Protein AF-A0A8S2SPR2-F1 (afdb_monomer_lite)

InterPro domains:
  IPR022099 Domain of unknown function DUF3638 [PF12340] (3-106)

Foldseek 3Di:
DDPVVVQVVCCVVPVAHEAEQAADLPDDDDLVNLVVVQVVVVVCLVRVHHYDYDPVRLVSLVVVLVVCVV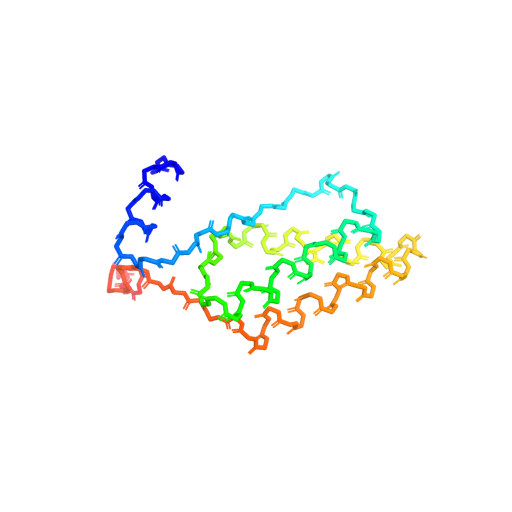VVVVSSSVSSVVSNVVCVVRPDDDDDPCCVVVPDDD

Secondary structure (DSSP, 8-state):
--HHHHHHHHHHHHSS-EEE----TT----HHHHHHHHHHHHHHHHHTPEEE--HHHHHHHHHHHHHHHHTT-HHHHHHHHHHHHHHHHH-----TTHHHHT----

Structure (mmCIF, N/CA/C/O backbone):
data_AF-A0A8S2SPR2-F1
#
_entry.id   AF-A0A8S2SPR2-F1
#
loop_
_atom_site.group_PDB
_atom_site.id
_atom_site.type_symbol
_atom_sit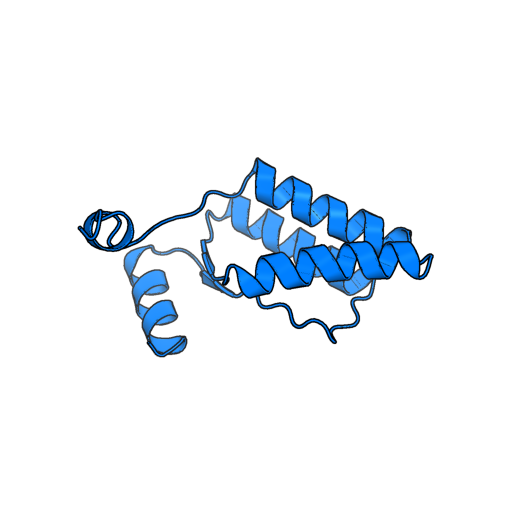e.label_atom_id
_atom_site.label_alt_id
_atom_site.label_comp_id
_atom_site.label_asym_id
_atom_site.label_entity_id
_atom_site.label_seq_id
_atom_site.pdbx_PDB_ins_code
_atom_site.Cartn_x
_atom_site.Cartn_y
_atom_site.Cartn_z
_atom_site.occupancy
_atom_site.B_iso_or_equiv
_atom_site.auth_seq_id
_atom_site.auth_comp_id
_atom_site.auth_asym_id
_atom_site.auth_atom_id
_atom_site.pdbx_PDB_model_num
ATOM 1 N N . MET A 1 1 ? 4.416 -2.082 19.880 1.00 50.75 1 MET A N 1
ATOM 2 C CA . MET A 1 1 ? 3.123 -2.806 19.944 1.00 50.75 1 MET A CA 1
ATOM 3 C C . MET A 1 1 ? 3.165 -3.966 18.946 1.00 50.75 1 MET A C 1
ATOM 5 O O . MET A 1 1 ? 3.586 -3.746 17.820 1.00 50.75 1 MET A O 1
ATOM 9 N N . ASN A 1 2 ? 2.839 -5.201 19.342 1.00 62.72 2 ASN A N 1
ATOM 10 C CA . ASN A 1 2 ? 2.945 -6.385 18.472 1.00 62.72 2 ASN A CA 1
ATOM 11 C C . ASN A 1 2 ? 1.797 -6.398 17.436 1.00 62.72 2 ASN A C 1
ATOM 13 O O . ASN A 1 2 ? 0.633 -6.325 17.832 1.00 62.72 2 ASN A O 1
ATOM 17 N N . TYR A 1 3 ? 2.117 -6.501 16.137 1.00 66.31 3 TYR A N 1
ATOM 18 C CA . TYR A 1 3 ? 1.179 -6.505 14.994 1.00 66.31 3 TYR A CA 1
ATOM 19 C C . TYR A 1 3 ? -0.048 -7.407 15.217 1.00 66.31 3 TYR A C 1
ATOM 21 O O . TYR A 1 3 ? -1.173 -7.046 14.869 1.00 66.31 3 TYR A O 1
ATOM 29 N N . GLN A 1 4 ? 0.149 -8.561 15.861 1.00 65.00 4 GLN A N 1
ATOM 30 C CA . GLN A 1 4 ? -0.940 -9.491 16.155 1.00 65.00 4 GLN A CA 1
ATOM 31 C C . GLN A 1 4 ? -1.952 -8.931 17.163 1.00 65.00 4 GLN A C 1
ATOM 33 O O . GLN A 1 4 ? -3.153 -9.095 16.972 1.00 65.00 4 GLN A O 1
ATOM 38 N N . SER A 1 5 ? -1.490 -8.230 18.201 1.00 65.94 5 SER A N 1
ATOM 39 C CA . SER A 1 5 ? -2.362 -7.650 19.230 1.00 65.94 5 SER A CA 1
ATOM 40 C C . SER A 1 5 ? -3.243 -6.543 18.647 1.00 65.94 5 SER A C 1
ATOM 42 O O . SER A 1 5 ? -4.446 -6.517 18.895 1.00 65.94 5 SER A O 1
ATOM 44 N N . LEU A 1 6 ? -2.669 -5.686 17.795 1.00 65.38 6 LEU A N 1
ATOM 45 C CA . LEU A 1 6 ? -3.403 -4.613 17.122 1.00 65.38 6 LEU A CA 1
ATOM 46 C C . LEU A 1 6 ? -4.440 -5.169 16.136 1.00 65.38 6 LEU A C 1
ATOM 48 O O . LEU A 1 6 ? -5.585 -4.725 16.126 1.00 65.38 6 LEU A O 1
ATOM 52 N N . ARG A 1 7 ? -4.076 -6.202 15.366 1.00 66.38 7 ARG A N 1
ATOM 53 C CA . ARG A 1 7 ? -4.994 -6.873 14.438 1.00 66.38 7 ARG A CA 1
ATOM 54 C C . ARG A 1 7 ? -6.171 -7.540 15.154 1.00 66.38 7 ARG A C 1
ATOM 56 O O . ARG A 1 7 ? -7.293 -7.440 14.667 1.00 66.38 7 ARG A O 1
ATOM 63 N N . TYR A 1 8 ? -5.929 -8.205 16.285 1.00 62.56 8 TYR A N 1
ATOM 64 C CA . TYR A 1 8 ? -6.997 -8.829 17.073 1.00 62.56 8 TYR A CA 1
ATOM 65 C C . TYR A 1 8 ? -7.928 -7.791 17.700 1.00 62.56 8 TYR A C 1
ATOM 67 O O . TYR A 1 8 ? -9.145 -7.948 17.622 1.00 62.56 8 TYR A O 1
ATOM 75 N N . LYS A 1 9 ? -7.375 -6.712 18.267 1.00 65.50 9 LYS A N 1
ATOM 76 C CA . LYS A 1 9 ? -8.174 -5.638 18.869 1.00 65.50 9 LYS A CA 1
ATOM 77 C C . LYS A 1 9 ? -9.005 -4.896 17.819 1.00 65.50 9 LYS A C 1
ATOM 79 O O . LYS A 1 9 ? -10.218 -4.829 17.969 1.00 65.50 9 LYS A O 1
ATOM 84 N N . LEU A 1 10 ? -8.398 -4.427 16.725 1.00 64.50 10 LEU A N 1
ATOM 85 C CA . LEU A 1 10 ? -9.113 -3.704 15.662 1.00 64.50 10 LEU A CA 1
ATOM 86 C C . LEU A 1 10 ? -10.122 -4.588 14.918 1.00 64.50 10 LEU A C 1
ATOM 88 O O . LEU A 1 10 ? -11.235 -4.148 14.644 1.00 64.50 10 LEU A O 1
ATOM 92 N N . GLY A 1 11 ? -9.761 -5.839 14.615 1.00 61.38 11 GLY A N 1
ATOM 93 C CA . GLY A 1 11 ? -10.663 -6.774 13.940 1.00 61.38 11 GLY A CA 1
ATOM 94 C C . GLY A 1 11 ? -11.878 -7.150 14.794 1.00 61.38 11 GLY A C 1
ATOM 95 O O . GLY A 1 11 ? -12.987 -7.228 14.270 1.00 61.38 11 GLY A O 1
ATOM 96 N N . GLY A 1 12 ? -11.681 -7.336 16.104 1.00 61.56 12 GLY A N 1
ATOM 97 C CA . GLY A 1 12 ? -12.755 -7.642 17.051 1.00 61.56 12 GLY A CA 1
ATOM 98 C C . GLY A 1 12 ? -13.653 -6.446 17.387 1.00 61.56 12 GLY A C 1
ATOM 99 O O . GLY A 1 12 ? -14.857 -6.626 17.524 1.00 61.56 12 GLY A O 1
ATOM 100 N N . LEU A 1 13 ? -13.097 -5.231 17.480 1.00 60.16 13 LEU A N 1
ATOM 101 C CA . LEU A 1 13 ? -13.848 -4.014 17.829 1.00 60.16 13 LEU A CA 1
ATOM 102 C C . LEU A 1 13 ? -14.681 -3.456 16.670 1.00 60.16 13 LEU A C 1
ATOM 104 O O . LEU A 1 13 ? -15.762 -2.924 16.900 1.00 60.16 13 LEU A O 1
ATOM 108 N N . LEU A 1 14 ? -14.195 -3.566 15.430 1.00 63.78 14 LEU A N 1
ATOM 109 C CA . LEU A 1 14 ? -14.841 -2.924 14.279 1.00 63.78 14 LEU A CA 1
ATOM 110 C C . LEU A 1 14 ? -15.755 -3.866 13.486 1.00 63.78 14 LEU A C 1
ATOM 112 O O . LEU A 1 14 ? -16.512 -3.398 12.639 1.00 63.78 14 LEU A O 1
ATOM 116 N N . ASN A 1 15 ? -15.670 -5.185 13.707 1.00 75.12 15 ASN A N 1
ATOM 117 C CA . ASN A 1 15 ? -16.255 -6.198 12.817 1.00 75.12 15 ASN A CA 1
ATOM 118 C C . ASN A 1 15 ? -15.891 -5.944 11.333 1.00 75.12 15 ASN A C 1
ATOM 120 O O . ASN A 1 15 ? -16.675 -6.192 10.416 1.00 75.12 15 ASN A O 1
ATOM 124 N N . ARG A 1 16 ? -14.692 -5.390 11.099 1.00 80.75 16 ARG A N 1
ATOM 125 C CA . ARG A 1 16 ? -14.136 -5.082 9.776 1.00 80.75 16 ARG A CA 1
ATOM 126 C C . ARG A 1 16 ? -12.845 -5.855 9.574 1.00 80.75 16 ARG A C 1
ATOM 128 O O . ARG A 1 16 ? -12.064 -6.059 10.505 1.00 80.75 16 ARG A O 1
ATOM 135 N N . ARG A 1 17 ? -12.590 -6.277 8.336 1.00 85.75 17 ARG A N 1
ATOM 136 C CA . ARG A 1 17 ? -11.340 -6.958 8.000 1.00 85.75 17 ARG A CA 1
ATOM 137 C C . ARG A 1 17 ? -10.201 -5.940 7.994 1.00 85.75 17 ARG A C 1
ATOM 139 O O . ARG A 1 17 ? -10.297 -4.896 7.359 1.00 85.75 17 ARG A O 1
ATOM 146 N N . VAL A 1 18 ? -9.104 -6.287 8.663 1.00 86.88 18 VAL A N 1
ATOM 147 C CA . VAL A 1 18 ? -7.860 -5.509 8.636 1.00 86.88 18 VAL A CA 1
ATOM 148 C C . VAL A 1 18 ? -6.939 -6.066 7.549 1.00 86.88 18 VAL A C 1
ATOM 150 O O . VAL A 1 18 ? -6.561 -7.242 7.581 1.00 86.88 18 VAL A O 1
ATOM 153 N N . LEU A 1 19 ? -6.586 -5.226 6.580 1.00 88.69 19 LEU A N 1
ATOM 154 C CA . LEU A 1 19 ? -5.685 -5.520 5.471 1.00 88.69 19 LEU A CA 1
ATOM 155 C C . LEU A 1 19 ? -4.305 -4.911 5.761 1.00 88.69 19 LEU A C 1
ATOM 157 O O . LEU A 1 19 ? -4.173 -3.691 5.725 1.00 88.69 19 LEU A O 1
ATOM 161 N N . PRO A 1 20 ? -3.264 -5.712 6.040 1.00 90.12 20 PRO A N 1
ATOM 162 C CA . PRO A 1 20 ? -1.914 -5.174 6.121 1.00 90.12 20 PRO A CA 1
ATOM 163 C C . PRO A 1 20 ? -1.438 -4.724 4.742 1.00 90.12 20 PRO A C 1
ATOM 165 O O . PRO A 1 20 ? -1.538 -5.480 3.772 1.00 90.12 20 PRO A O 1
ATOM 168 N N . PHE A 1 21 ? -0.864 -3.531 4.677 1.00 91.69 21 PHE A N 1
ATOM 169 C CA . PHE A 1 21 ? -0.106 -3.061 3.530 1.00 91.69 21 PHE A CA 1
ATOM 170 C C . PHE A 1 21 ? 1.311 -2.740 3.998 1.00 91.69 21 PHE A C 1
ATOM 172 O O . PHE A 1 21 ? 1.505 -1.905 4.873 1.00 91.69 21 PHE A O 1
ATOM 179 N N . ALA A 1 22 ? 2.282 -3.459 3.442 1.00 91.62 22 ALA A N 1
ATOM 180 C CA . ALA A 1 22 ? 3.696 -3.291 3.737 1.00 91.62 22 ALA A CA 1
ATOM 181 C C . ALA A 1 22 ? 4.470 -3.294 2.421 1.00 91.62 22 ALA A C 1
ATOM 183 O O . ALA A 1 22 ? 4.188 -4.103 1.531 1.00 91.62 22 ALA A O 1
ATOM 184 N N . CYS A 1 23 ? 5.441 -2.400 2.298 1.00 92.31 23 CYS A N 1
ATOM 185 C CA . CYS A 1 23 ? 6.170 -2.175 1.066 1.00 92.31 23 CYS A CA 1
ATOM 186 C C . CYS A 1 23 ? 7.640 -1.916 1.377 1.00 92.31 23 CYS A C 1
ATOM 188 O O . CYS A 1 23 ? 8.006 -0.913 1.983 1.00 92.31 23 CYS A O 1
ATOM 190 N N . ARG A 1 24 ? 8.511 -2.812 0.910 1.00 88.88 24 ARG A N 1
ATOM 191 C CA . ARG A 1 24 ? 9.960 -2.633 1.028 1.00 88.88 24 ARG A CA 1
ATOM 192 C C . ARG A 1 24 ? 10.528 -2.122 -0.284 1.00 88.88 24 ARG A C 1
ATOM 194 O O . ARG A 1 24 ? 10.117 -2.562 -1.352 1.00 88.88 24 ARG A O 1
ATOM 201 N N . ARG A 1 25 ? 11.556 -1.278 -0.204 1.00 78.50 25 ARG A N 1
ATOM 202 C CA . ARG A 1 25 ? 12.236 -0.687 -1.371 1.00 78.50 25 ARG A CA 1
ATOM 203 C C . ARG A 1 25 ? 12.876 -1.694 -2.336 1.00 78.50 25 ARG A C 1
ATOM 205 O O . ARG A 1 25 ? 13.183 -1.318 -3.460 1.00 78.50 25 ARG A O 1
ATOM 212 N N . ASP A 1 26 ? 13.094 -2.937 -1.917 1.00 84.81 26 ASP A N 1
ATOM 213 C CA . ASP A 1 26 ? 13.671 -4.008 -2.738 1.00 84.81 26 ASP A CA 1
ATOM 214 C C . ASP A 1 26 ? 12.612 -4.907 -3.403 1.00 84.81 26 ASP A C 1
ATOM 216 O O . ASP A 1 26 ? 12.955 -5.833 -4.138 1.00 84.81 26 ASP A O 1
ATOM 220 N N . MET A 1 27 ? 11.321 -4.651 -3.162 1.00 87.62 27 MET A N 1
ATOM 221 C CA . MET A 1 27 ? 10.245 -5.418 -3.780 1.00 87.62 27 MET A CA 1
ATOM 222 C C . MET A 1 27 ? 10.182 -5.158 -5.284 1.00 87.62 27 MET A C 1
ATOM 224 O O . MET A 1 27 ? 10.116 -4.020 -5.752 1.00 87.62 27 MET A O 1
ATOM 228 N N . ASN A 1 28 ? 10.137 -6.245 -6.051 1.00 86.56 28 ASN A N 1
ATOM 229 C CA . ASN A 1 28 ? 9.962 -6.200 -7.492 1.00 86.56 28 ASN A CA 1
ATOM 230 C C . ASN A 1 28 ? 8.542 -6.642 -7.859 1.00 86.56 28 ASN A C 1
ATOM 232 O O . ASN A 1 28 ? 8.260 -7.836 -7.943 1.00 86.56 28 ASN A O 1
ATOM 236 N N . PHE A 1 29 ? 7.651 -5.672 -8.057 1.00 87.38 29 PHE A N 1
ATOM 237 C CA . PHE A 1 29 ? 6.280 -5.955 -8.460 1.00 87.38 29 PHE A CA 1
ATOM 238 C C . PHE A 1 29 ? 6.179 -6.262 -9.955 1.00 87.38 29 PHE A C 1
ATOM 240 O O . PHE A 1 29 ? 6.689 -5.519 -10.795 1.00 87.38 29 PHE A O 1
ATOM 247 N N . THR A 1 30 ? 5.460 -7.335 -10.264 1.00 89.69 30 THR A N 1
ATOM 248 C CA . THR A 1 30 ? 4.912 -7.614 -11.596 1.00 89.69 30 THR A CA 1
ATOM 249 C C . THR A 1 30 ? 3.572 -6.903 -11.773 1.00 89.69 30 THR A C 1
ATOM 251 O O . THR A 1 30 ? 2.872 -6.608 -10.802 1.00 89.69 30 THR A O 1
ATOM 254 N N . ASP A 1 31 ? 3.186 -6.669 -13.019 1.00 88.12 31 ASP A N 1
ATOM 255 C CA . ASP A 1 31 ? 1.858 -6.195 -13.411 1.00 88.12 31 ASP A CA 1
ATOM 256 C C . ASP A 1 31 ? 0.738 -7.025 -12.759 1.00 88.12 31 ASP A C 1
ATOM 258 O O . ASP A 1 31 ? -0.139 -6.471 -12.094 1.00 88.12 31 ASP A O 1
ATOM 262 N N . VAL A 1 32 ? 0.821 -8.357 -12.829 1.00 91.88 32 VAL A N 1
ATOM 263 C CA . VAL A 1 32 ? -0.161 -9.275 -12.226 1.00 91.88 32 VAL A CA 1
ATOM 264 C C . VAL A 1 32 ? -0.286 -9.065 -10.713 1.00 91.88 32 VAL A C 1
ATOM 266 O O . VAL A 1 32 ? -1.392 -9.098 -10.168 1.00 91.88 32 VAL A O 1
ATOM 269 N N . GLN A 1 33 ? 0.828 -8.849 -10.008 1.00 93.06 33 GLN A N 1
ATOM 270 C CA . GLN A 1 33 ? 0.805 -8.582 -8.566 1.00 93.06 33 GLN A CA 1
ATOM 271 C C . GLN A 1 33 ? 0.152 -7.235 -8.251 1.00 93.06 33 GLN A C 1
ATOM 273 O O . GLN A 1 33 ? -0.668 -7.170 -7.336 1.00 93.06 33 GLN A O 1
ATOM 278 N N . ILE A 1 34 ? 0.453 -6.189 -9.023 1.00 94.31 34 ILE A N 1
ATOM 279 C CA . ILE A 1 34 ? -0.164 -4.869 -8.849 1.00 94.31 34 ILE A CA 1
ATOM 280 C C . ILE A 1 34 ? -1.675 -4.936 -9.076 1.00 94.31 34 ILE A C 1
ATOM 282 O O . ILE A 1 34 ? -2.433 -4.445 -8.242 1.00 94.31 34 ILE A O 1
ATOM 286 N N . TYR A 1 35 ? -2.141 -5.622 -10.122 1.00 94.00 35 TYR A N 1
ATOM 287 C CA . TYR A 1 35 ? -3.578 -5.805 -10.348 1.00 94.00 35 TYR A CA 1
ATOM 288 C C . TYR A 1 35 ? -4.263 -6.565 -9.207 1.00 94.00 35 TYR A C 1
ATOM 290 O O . TYR A 1 35 ? -5.358 -6.192 -8.785 1.00 94.00 35 TYR A O 1
ATOM 298 N N . LYS A 1 36 ? -3.616 -7.596 -8.647 1.00 94.56 36 LYS A N 1
ATOM 299 C CA . LYS A 1 36 ? -4.142 -8.312 -7.472 1.00 94.56 36 LYS A CA 1
ATOM 300 C C . LYS A 1 36 ? -4.257 -7.404 -6.247 1.00 94.56 36 LYS A C 1
ATOM 302 O O . LYS A 1 36 ? -5.272 -7.465 -5.555 1.00 94.56 36 LYS A O 1
ATOM 307 N N . ILE A 1 37 ? -3.252 -6.563 -5.993 1.00 93.75 37 ILE A N 1
ATOM 308 C CA . ILE A 1 37 ? -3.292 -5.569 -4.909 1.00 93.75 37 ILE A CA 1
ATOM 309 C C . ILE A 1 37 ? -4.456 -4.605 -5.142 1.00 93.75 37 ILE A C 1
ATOM 311 O O . ILE A 1 37 ? -5.250 -4.376 -4.230 1.00 93.75 37 ILE A O 1
ATOM 315 N N . PHE A 1 38 ? -4.607 -4.096 -6.366 1.00 95.12 38 PHE A N 1
ATOM 316 C CA . PHE A 1 38 ? -5.656 -3.133 -6.671 1.00 95.12 38 PHE A CA 1
ATOM 317 C C . PHE A 1 38 ? -7.059 -3.720 -6.476 1.00 95.12 38 PHE A C 1
ATOM 319 O O . PHE A 1 38 ? -7.874 -3.143 -5.757 1.00 95.12 38 PHE A O 1
ATOM 326 N N . ASN A 1 39 ? -7.305 -4.921 -7.007 1.00 95.25 39 ASN A N 1
ATOM 327 C CA . ASN A 1 39 ? -8.568 -5.635 -6.815 1.00 95.25 39 ASN A CA 1
ATOM 328 C C . ASN A 1 39 ? -8.866 -5.861 -5.326 1.00 95.25 39 ASN A C 1
ATOM 330 O O . ASN A 1 39 ? -10.012 -5.754 -4.888 1.00 95.25 39 ASN A O 1
ATOM 334 N N . ARG A 1 40 ? -7.834 -6.157 -4.525 1.00 93.56 40 ARG A N 1
ATOM 335 C CA . ARG A 1 40 ? -7.996 -6.365 -3.085 1.00 93.56 40 ARG A CA 1
ATOM 336 C C . ARG A 1 40 ? -8.387 -5.082 -2.356 1.00 93.56 40 ARG A C 1
ATOM 338 O O . ARG A 1 40 ? -9.252 -5.139 -1.485 1.00 93.56 40 ARG A O 1
ATOM 345 N N . LEU A 1 41 ? -7.788 -3.954 -2.727 1.00 93.94 41 LEU A N 1
ATOM 346 C CA . LEU A 1 41 ? -8.132 -2.637 -2.192 1.00 93.94 41 LEU A CA 1
ATOM 347 C C . LEU A 1 41 ? -9.566 -2.235 -2.563 1.00 93.94 41 LEU A C 1
ATOM 349 O O . LEU A 1 41 ? -10.325 -1.816 -1.694 1.00 93.94 41 LEU A O 1
ATOM 353 N N . GLN A 1 42 ? -9.981 -2.452 -3.814 1.00 94.56 42 GLN A N 1
ATOM 354 C CA . GLN A 1 42 ? -11.350 -2.168 -4.265 1.00 94.56 42 GLN A CA 1
ATOM 355 C C . GLN A 1 42 ? -12.399 -3.021 -3.537 1.00 94.56 42 GLN A C 1
ATOM 357 O O . GLN A 1 42 ? -13.425 -2.502 -3.098 1.00 94.56 42 GLN A O 1
ATOM 362 N N . GLN A 1 43 ? -12.127 -4.315 -3.339 1.00 94.00 43 GLN A N 1
ATOM 363 C CA . GLN A 1 43 ? -12.961 -5.167 -2.483 1.00 94.00 43 GLN A CA 1
ATOM 364 C C . GLN A 1 43 ? -12.997 -4.653 -1.040 1.00 94.00 43 GLN A C 1
ATOM 366 O O . GLN A 1 43 ? -14.039 -4.710 -0.392 1.00 94.00 43 GLN A O 1
ATOM 371 N N . GLY A 1 44 ? -11.860 -4.159 -0.540 1.00 92.06 44 GLY A N 1
ATOM 372 C CA . GLY A 1 44 ? -11.759 -3.557 0.782 1.00 92.06 44 GLY A CA 1
ATOM 373 C C . GLY A 1 44 ? -12.685 -2.360 0.952 1.00 92.06 44 GLY A C 1
ATOM 374 O O . GLY A 1 44 ? -13.396 -2.292 1.948 1.00 92.06 44 GLY A O 1
ATOM 375 N N . LEU A 1 45 ? -12.773 -1.487 -0.053 1.00 91.56 45 LEU A N 1
ATOM 376 C CA . LEU A 1 45 ? -13.700 -0.355 -0.034 1.00 91.56 45 LEU A CA 1
ATOM 377 C C . LEU A 1 45 ? -15.163 -0.809 0.076 1.00 91.56 45 LEU A C 1
ATOM 379 O O . LEU A 1 45 ? -15.887 -0.311 0.931 1.00 91.56 45 LEU A O 1
ATOM 383 N N . SER A 1 46 ? -15.586 -1.794 -0.727 1.00 92.00 46 SER A N 1
ATOM 384 C CA . SER A 1 46 ? -16.959 -2.327 -0.667 1.00 92.00 46 SER A CA 1
ATOM 385 C C . SER A 1 46 ? -17.299 -2.920 0.706 1.00 92.00 46 SER A C 1
ATOM 387 O O . SER A 1 46 ? -18.432 -2.819 1.174 1.00 92.00 46 SER A O 1
ATOM 389 N N . ASN A 1 47 ? -16.316 -3.533 1.365 1.00 90.56 47 ASN A N 1
ATOM 390 C CA . ASN A 1 47 ? -16.490 -4.179 2.665 1.00 90.56 47 ASN A CA 1
ATOM 391 C C . ASN A 1 47 ? -16.263 -3.230 3.854 1.00 90.56 47 ASN A C 1
ATOM 393 O O . ASN A 1 47 ? -16.527 -3.610 4.999 1.00 90.56 47 ASN A O 1
ATOM 397 N N . HIS A 1 48 ? -15.844 -1.989 3.585 1.00 89.44 48 HIS A N 1
ATOM 398 C CA . HIS A 1 48 ? -15.395 -1.010 4.578 1.00 89.44 48 HIS A CA 1
ATOM 399 C C . HIS A 1 48 ? -14.253 -1.559 5.448 1.00 89.44 48 HIS A C 1
ATOM 401 O O . HIS A 1 48 ? -14.258 -1.451 6.674 1.00 89.44 48 HIS A O 1
ATOM 407 N N . ASP A 1 49 ? -13.298 -2.213 4.797 1.00 90.19 49 ASP A N 1
ATOM 408 C CA . ASP A 1 49 ? -12.112 -2.763 5.437 1.00 90.19 49 ASP A CA 1
ATOM 409 C C . ASP A 1 49 ? -11.144 -1.662 5.869 1.00 90.19 49 ASP A C 1
ATOM 411 O O . ASP A 1 49 ? -11.069 -0.592 5.265 1.00 90.1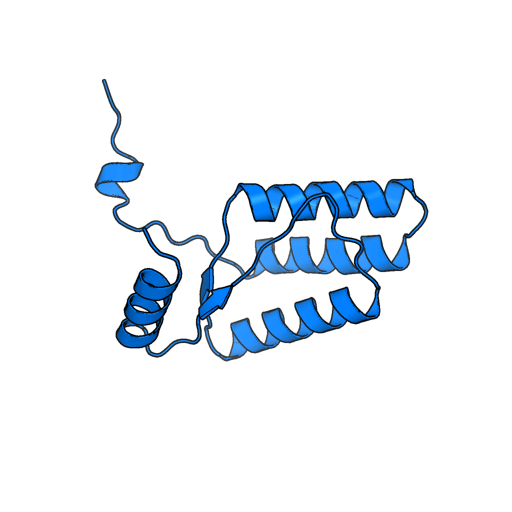9 49 ASP A O 1
ATOM 415 N N . VAL A 1 50 ? -10.335 -1.972 6.878 1.00 89.44 50 VAL A N 1
ATOM 416 C CA . VAL A 1 50 ? -9.288 -1.079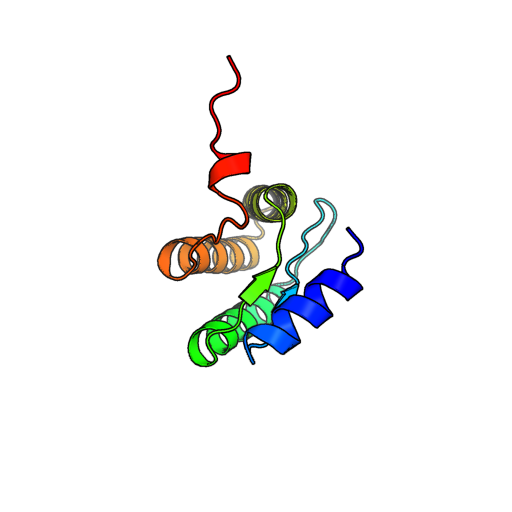 7.378 1.00 89.44 50 VAL A CA 1
ATOM 417 C C . VAL A 1 50 ? -7.954 -1.500 6.784 1.00 89.44 50 VAL A C 1
ATOM 419 O O . VAL A 1 50 ? -7.556 -2.657 6.915 1.00 89.44 50 VAL A O 1
ATOM 422 N N . VAL A 1 51 ? -7.238 -0.569 6.157 1.00 91.31 51 VAL A N 1
ATOM 423 C CA . VAL A 1 51 ? -5.855 -0.798 5.725 1.00 91.31 51 VAL A CA 1
ATOM 424 C C . VAL A 1 51 ? -4.920 -0.387 6.854 1.00 91.31 51 VAL A C 1
ATOM 426 O O . VAL A 1 51 ? -4.965 0.746 7.317 1.00 91.31 51 VAL A O 1
ATOM 429 N N . LEU A 1 52 ? -4.077 -1.314 7.299 1.00 90.25 52 LEU A N 1
ATOM 430 C CA . LEU A 1 52 ? -3.047 -1.059 8.299 1.00 90.25 52 LEU A CA 1
ATOM 431 C C . LEU A 1 52 ? -1.697 -0.936 7.592 1.00 90.25 52 LEU A C 1
ATOM 433 O O . LEU A 1 52 ? -1.202 -1.922 7.043 1.00 90.25 52 LEU A O 1
ATOM 437 N N . THR A 1 53 ? -1.123 0.262 7.613 1.00 91.31 53 THR A N 1
ATOM 438 C CA . THR A 1 53 ? 0.137 0.613 6.944 1.00 91.31 53 THR A CA 1
ATOM 439 C C . THR A 1 53 ? 0.925 1.609 7.787 1.00 91.31 53 THR A C 1
ATOM 441 O O . THR A 1 53 ? 0.368 2.234 8.689 1.00 91.31 53 THR A O 1
ATOM 444 N N . SER A 1 54 ? 2.209 1.774 7.476 1.00 90.50 54 SER A N 1
ATOM 445 C CA . SER A 1 54 ? 3.049 2.849 8.004 1.00 90.50 54 SER A CA 1
ATOM 446 C C . SER A 1 54 ? 3.279 3.954 6.954 1.00 90.50 54 SER A C 1
ATOM 448 O O . SER A 1 54 ? 3.156 3.682 5.750 1.00 90.50 54 SER A O 1
ATOM 450 N N . PRO A 1 55 ? 3.620 5.193 7.361 1.00 90.38 55 PRO A N 1
ATOM 451 C CA . PRO A 1 55 ? 4.065 6.234 6.432 1.00 90.38 55 PRO A CA 1
ATOM 452 C C . PRO A 1 55 ? 5.267 5.800 5.578 1.00 90.38 55 PRO A C 1
ATOM 454 O O . PRO A 1 55 ? 5.356 6.150 4.399 1.00 90.38 55 PRO A O 1
ATOM 457 N N . GLU A 1 56 ? 6.174 4.998 6.140 1.00 93.81 56 GLU A N 1
ATOM 458 C CA . GLU A 1 56 ? 7.364 4.487 5.460 1.00 93.81 56 GLU A CA 1
ATOM 459 C C . GLU A 1 56 ? 7.013 3.506 4.334 1.00 93.81 56 GLU A C 1
ATOM 461 O O . GLU A 1 56 ? 7.651 3.519 3.275 1.00 93.81 56 GLU A O 1
ATOM 466 N N . ASP A 1 57 ? 5.988 2.675 4.536 1.00 94.06 57 ASP A N 1
ATOM 467 C CA . ASP A 1 57 ? 5.482 1.747 3.522 1.00 94.06 57 ASP A CA 1
ATOM 468 C C . ASP A 1 57 ? 4.814 2.502 2.363 1.00 94.06 57 ASP A C 1
ATOM 470 O O . ASP A 1 57 ? 5.057 2.192 1.192 1.00 94.06 57 ASP A O 1
ATOM 474 N N . ILE A 1 58 ? 4.022 3.538 2.668 1.00 93.00 58 ILE A N 1
ATOM 475 C CA . ILE A 1 58 ? 3.404 4.404 1.650 1.00 93.00 58 ILE A CA 1
ATOM 476 C C . ILE A 1 58 ? 4.497 5.084 0.818 1.00 93.00 58 ILE A C 1
ATOM 478 O O . ILE A 1 58 ? 4.493 4.996 -0.412 1.00 93.00 58 ILE A O 1
ATOM 482 N N . LEU A 1 59 ? 5.485 5.694 1.478 1.00 94.62 59 LEU A N 1
ATOM 483 C CA . LEU A 1 59 ? 6.603 6.349 0.802 1.00 94.62 59 LEU A CA 1
ATOM 484 C C . LEU A 1 59 ? 7.423 5.363 -0.043 1.00 94.62 59 LEU A C 1
ATOM 486 O O . LEU A 1 59 ? 7.826 5.680 -1.163 1.00 94.62 59 LEU A O 1
ATOM 490 N N . SER A 1 60 ? 7.660 4.152 0.461 1.00 95.31 60 SER A N 1
ATOM 491 C CA . SER A 1 60 ? 8.376 3.115 -0.288 1.00 95.31 60 SER A CA 1
ATOM 492 C C . SER A 1 60 ? 7.627 2.719 -1.561 1.00 95.31 60 SER A C 1
ATOM 494 O O . SER A 1 60 ? 8.253 2.541 -2.608 1.00 95.31 60 SER A O 1
ATOM 496 N N . PHE A 1 61 ? 6.294 2.640 -1.508 1.00 95.62 61 PHE A N 1
ATOM 497 C CA . PHE A 1 61 ? 5.459 2.386 -2.684 1.00 95.62 61 PHE A CA 1
ATOM 498 C C . PHE A 1 61 ? 5.520 3.537 -3.703 1.00 95.62 61 PHE A C 1
ATOM 500 O O . PHE A 1 61 ? 5.625 3.298 -4.912 1.00 95.62 61 PHE A O 1
ATOM 507 N N . ASP A 1 62 ? 5.550 4.781 -3.220 1.00 95.25 62 ASP A N 1
ATOM 508 C CA . ASP A 1 62 ? 5.739 5.985 -4.036 1.00 95.25 62 ASP A CA 1
ATOM 509 C C . ASP A 1 62 ? 7.069 5.995 -4.787 1.00 95.25 62 ASP A C 1
ATOM 511 O O . ASP A 1 62 ? 7.099 6.135 -6.016 1.00 95.25 62 ASP A O 1
ATOM 515 N N . LEU A 1 63 ? 8.165 5.735 -4.083 1.00 95.56 63 LEU A N 1
ATOM 516 C CA . LEU A 1 63 ? 9.497 5.684 -4.679 1.00 95.56 63 LEU A CA 1
ATOM 517 C C . LEU A 1 63 ? 9.664 4.505 -5.648 1.00 95.56 63 LEU A C 1
ATOM 519 O O . LEU A 1 63 ? 10.290 4.661 -6.699 1.00 95.56 63 LEU A O 1
ATOM 523 N N . LEU A 1 64 ? 9.087 3.337 -5.344 1.00 95.25 64 LEU A N 1
ATOM 524 C CA . LEU A 1 64 ? 9.118 2.195 -6.260 1.00 95.25 64 LEU A CA 1
ATOM 525 C C . LEU A 1 64 ? 8.403 2.497 -7.575 1.00 95.25 64 LEU A C 1
ATOM 527 O O . LEU A 1 64 ? 8.926 2.156 -8.634 1.00 95.25 64 LEU A O 1
ATOM 531 N N . THR A 1 65 ? 7.260 3.180 -7.529 1.00 95.44 65 THR A N 1
ATOM 532 C CA . THR A 1 65 ? 6.531 3.593 -8.738 1.00 95.44 65 THR A CA 1
ATOM 533 C C . THR A 1 65 ? 7.399 4.477 -9.633 1.00 95.44 65 THR A C 1
ATOM 535 O O . THR A 1 65 ? 7.502 4.237 -10.838 1.00 95.44 65 THR A O 1
ATOM 538 N N . ILE A 1 66 ? 8.103 5.449 -9.043 1.00 95.19 66 ILE A N 1
ATOM 539 C CA . ILE A 1 66 ? 9.055 6.304 -9.767 1.00 95.19 66 ILE A CA 1
ATOM 540 C C . ILE A 1 66 ? 10.191 5.463 -10.366 1.00 95.19 66 ILE A C 1
ATOM 542 O O . ILE A 1 66 ? 10.530 5.632 -11.539 1.00 95.19 66 ILE A O 1
ATOM 546 N N . ASN A 1 67 ? 10.755 4.525 -9.601 1.00 94.69 67 ASN A N 1
ATOM 547 C CA . ASN A 1 67 ? 11.822 3.643 -10.079 1.00 94.69 67 ASN A CA 1
ATOM 548 C C . ASN A 1 67 ? 11.376 2.780 -11.267 1.00 94.69 67 ASN A C 1
ATOM 550 O O . ASN A 1 67 ? 12.137 2.637 -12.224 1.00 94.69 67 ASN A O 1
ATOM 554 N N . LYS A 1 68 ? 10.141 2.263 -11.261 1.00 93.88 68 LYS A N 1
ATOM 555 C CA . LYS A 1 68 ? 9.578 1.508 -12.392 1.00 93.88 68 LYS A CA 1
ATOM 556 C C . LYS A 1 68 ? 9.482 2.349 -13.655 1.00 93.88 68 LYS A C 1
ATOM 558 O O . LYS A 1 68 ? 9.916 1.904 -14.716 1.00 93.88 68 LYS A O 1
ATOM 563 N N . CYS A 1 69 ? 9.016 3.589 -13.535 1.00 93.12 69 CYS A N 1
ATOM 564 C CA . CYS A 1 69 ? 8.997 4.525 -14.656 1.00 93.12 69 CYS A CA 1
ATOM 565 C C . CYS A 1 69 ? 10.413 4.827 -15.176 1.00 93.12 69 CYS A C 1
ATOM 567 O 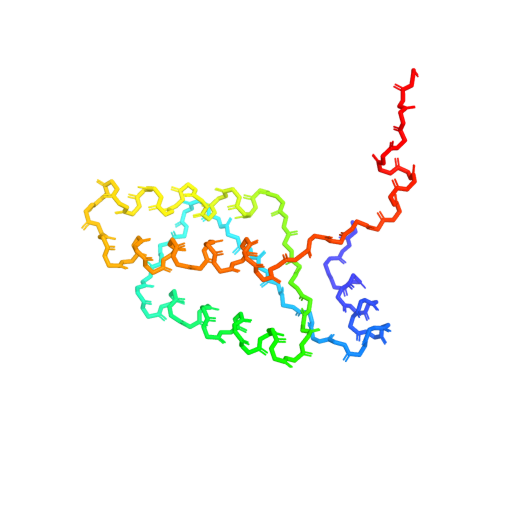O . CYS A 1 69 ? 10.624 4.841 -16.384 1.00 93.12 69 CYS A O 1
ATOM 569 N N . ARG A 1 70 ? 11.402 5.000 -14.286 1.00 95.00 70 ARG A N 1
ATOM 570 C CA . ARG A 1 70 ? 12.812 5.218 -14.674 1.00 95.00 70 ARG A CA 1
ATOM 571 C C . ARG A 1 70 ? 13.443 4.017 -15.381 1.00 95.00 70 ARG A C 1
ATOM 573 O O . ARG A 1 70 ? 14.342 4.201 -16.190 1.00 95.00 70 ARG A O 1
ATOM 580 N N . GLN A 1 71 ? 12.983 2.806 -15.080 1.00 94.75 71 GLN A N 1
ATOM 581 C CA . GLN A 1 71 ? 13.419 1.563 -15.724 1.00 94.75 71 GLN A CA 1
ATOM 582 C C . GLN A 1 71 ? 12.658 1.266 -17.030 1.00 94.75 71 GLN A C 1
ATOM 584 O O . GLN A 1 71 ? 12.762 0.160 -17.553 1.00 94.75 71 GLN A O 1
ATOM 589 N N . ASN A 1 72 ? 11.875 2.220 -17.552 1.00 95.81 72 ASN A N 1
ATOM 590 C CA . ASN A 1 72 ? 10.985 2.053 -18.708 1.00 95.81 72 ASN A CA 1
ATOM 591 C C . ASN A 1 72 ? 9.914 0.957 -18.533 1.00 95.81 72 ASN A C 1
ATOM 593 O O . ASN A 1 72 ? 9.300 0.517 -19.502 1.00 95.81 72 ASN A O 1
ATOM 597 N N . GLN A 1 73 ? 9.631 0.537 -17.295 1.00 94.69 73 GLN A N 1
ATOM 598 C CA . GLN A 1 73 ? 8.574 -0.426 -16.970 1.00 94.69 73 GLN A CA 1
ATOM 599 C C . GLN A 1 73 ? 7.232 0.299 -16.801 1.00 94.69 73 GLN A C 1
ATOM 601 O O . GLN A 1 73 ? 6.621 0.294 -15.728 1.00 94.69 73 GLN A O 1
ATOM 606 N N . PHE A 1 74 ? 6.793 0.981 -17.860 1.00 94.19 74 PHE A N 1
ATOM 607 C CA . PHE A 1 74 ? 5.670 1.916 -17.795 1.00 94.19 74 PHE A CA 1
ATOM 608 C C . PHE A 1 74 ? 4.325 1.252 -17.504 1.00 94.19 74 PHE A C 1
ATOM 610 O O . PHE A 1 74 ? 3.492 1.880 -16.860 1.00 94.19 74 PHE A O 1
ATOM 617 N N . ASP A 1 75 ? 4.098 0.008 -17.927 1.00 93.06 75 ASP A N 1
ATOM 618 C CA . ASP A 1 75 ? 2.847 -0.703 -17.630 1.00 93.06 75 ASP A CA 1
ATOM 619 C C . ASP A 1 75 ? 2.668 -0.919 -16.126 1.00 93.06 75 ASP A C 1
ATOM 621 O O . ASP A 1 75 ? 1.651 -0.526 -15.551 1.00 93.06 75 ASP A O 1
ATOM 625 N N . VAL A 1 76 ? 3.710 -1.433 -15.466 1.00 94.25 76 VAL A N 1
ATOM 626 C CA . VAL A 1 76 ? 3.736 -1.609 -14.008 1.00 94.25 76 VAL A CA 1
ATOM 627 C C . VAL A 1 76 ? 3.654 -0.252 -13.310 1.00 94.25 76 VAL A C 1
ATOM 629 O O . VAL A 1 76 ? 2.824 -0.071 -12.422 1.00 94.25 76 VAL A O 1
ATOM 632 N N . GLY A 1 77 ? 4.458 0.726 -13.741 1.00 95.38 77 GLY A N 1
ATOM 633 C CA . GLY A 1 77 ? 4.462 2.072 -13.162 1.00 95.38 77 GLY A CA 1
ATOM 634 C C . GLY A 1 77 ? 3.099 2.769 -13.247 1.00 95.38 77 GLY A C 1
ATOM 635 O O . GLY A 1 77 ? 2.638 3.341 -12.261 1.00 95.38 77 GLY A O 1
ATOM 636 N N . ARG A 1 78 ? 2.399 2.669 -14.386 1.00 94.62 78 ARG A N 1
ATOM 637 C CA . ARG A 1 78 ? 1.037 3.204 -14.554 1.00 94.62 78 ARG A CA 1
ATOM 638 C C . ARG A 1 78 ? 0.039 2.514 -13.634 1.00 94.62 78 ARG A C 1
ATOM 640 O O . ARG A 1 78 ? -0.780 3.194 -13.022 1.00 94.62 78 ARG A O 1
ATOM 647 N N . ALA A 1 79 ? 0.101 1.190 -13.522 1.00 94.62 79 ALA A N 1
ATOM 648 C CA . ALA A 1 79 ? -0.792 0.444 -12.644 1.00 94.62 79 ALA A CA 1
ATOM 649 C C . ALA A 1 79 ? -0.566 0.810 -11.164 1.00 94.62 79 ALA A C 1
ATOM 651 O O . ALA A 1 79 ? -1.529 1.043 -10.434 1.00 94.62 79 ALA A O 1
ATOM 652 N N . MET A 1 80 ? 0.692 0.959 -10.733 1.00 95.81 80 MET A N 1
ATOM 653 C CA . MET A 1 80 ? 1.022 1.417 -9.378 1.00 95.81 80 MET A CA 1
ATOM 654 C C . MET A 1 80 ? 0.545 2.852 -9.121 1.00 95.81 80 MET A C 1
ATOM 656 O O . MET A 1 80 ? -0.070 3.121 -8.089 1.00 95.81 80 MET A O 1
ATOM 660 N N . LEU A 1 81 ? 0.740 3.759 -10.084 1.00 95.81 81 LEU A N 1
ATOM 661 C CA . LEU A 1 81 ? 0.262 5.141 -9.991 1.00 95.81 81 LEU A CA 1
ATOM 662 C C . LEU A 1 81 ? -1.267 5.218 -9.864 1.00 95.81 81 LEU A C 1
ATOM 664 O O . LEU A 1 81 ? -1.793 6.042 -9.114 1.00 95.81 81 LEU A O 1
ATOM 668 N N . SER A 1 82 ? -1.993 4.345 -10.565 1.00 95.50 82 SER A N 1
ATOM 669 C CA . SER A 1 82 ? -3.445 4.216 -10.420 1.00 95.50 82 SER A CA 1
ATOM 670 C C . SER A 1 82 ? -3.843 3.827 -8.997 1.00 95.50 82 SER A C 1
ATOM 672 O O . SER A 1 82 ? -4.754 4.441 -8.444 1.00 95.50 82 SER A O 1
ATOM 674 N N . ILE A 1 83 ? -3.129 2.883 -8.369 1.00 95.56 83 ILE A N 1
ATOM 675 C CA . ILE A 1 83 ? -3.360 2.514 -6.964 1.00 95.56 83 ILE A CA 1
ATOM 676 C C . ILE A 1 83 ? -3.118 3.711 -6.041 1.00 95.56 83 ILE A C 1
ATOM 678 O O . ILE A 1 83 ? -3.960 3.998 -5.197 1.00 95.56 83 ILE A O 1
ATOM 682 N N . GLN A 1 84 ? -2.018 4.447 -6.214 1.00 95.25 84 GLN A N 1
ATOM 683 C CA . GLN A 1 84 ? -1.712 5.624 -5.385 1.00 95.25 84 GLN A CA 1
ATOM 684 C C . GLN A 1 84 ? -2.809 6.682 -5.459 1.00 95.25 84 GLN A C 1
ATOM 686 O O . GLN A 1 84 ? -3.260 7.195 -4.436 1.00 95.25 84 GLN A O 1
ATOM 691 N N . ARG A 1 85 ? -3.255 7.006 -6.677 1.00 96.06 85 ARG A N 1
ATOM 692 C CA . ARG A 1 85 ? -4.342 7.968 -6.896 1.00 96.06 85 ARG A CA 1
ATOM 693 C C . ARG A 1 85 ? -5.641 7.481 -6.274 1.00 96.06 85 ARG A C 1
ATOM 695 O O . ARG A 1 85 ? -6.335 8.261 -5.631 1.00 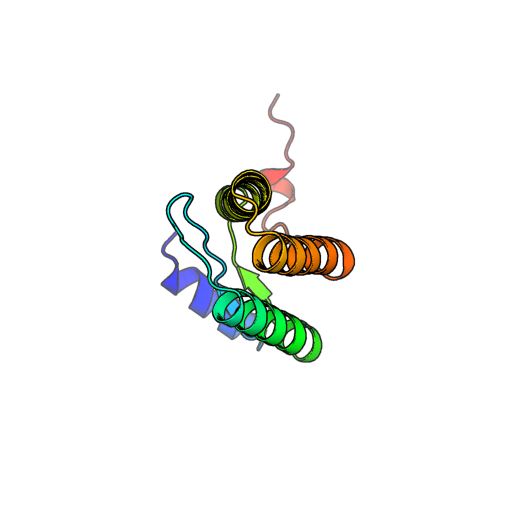96.06 85 ARG A O 1
ATOM 702 N N . TRP A 1 86 ? -5.942 6.196 -6.430 1.00 95.19 86 TRP A N 1
ATOM 703 C CA . TRP A 1 86 ? -7.129 5.590 -5.849 1.00 95.19 86 TRP A CA 1
ATOM 704 C C . TRP A 1 86 ? -7.098 5.631 -4.315 1.00 95.19 86 TRP A C 1
ATOM 706 O O . TRP A 1 86 ? -8.074 6.061 -3.707 1.00 95.19 86 TRP A O 1
ATOM 716 N N . MET A 1 87 ? -5.967 5.290 -3.685 1.00 93.25 87 MET A N 1
ATOM 717 C CA . MET A 1 87 ? -5.809 5.378 -2.227 1.00 93.25 87 MET A CA 1
ATOM 718 C C . MET A 1 87 ? -5.955 6.819 -1.730 1.00 93.25 87 MET A C 1
ATOM 720 O O . MET A 1 87 ? -6.630 7.039 -0.735 1.00 93.25 87 MET A O 1
ATOM 724 N N . LYS A 1 88 ? -5.413 7.812 -2.446 1.00 93.12 88 LYS A N 1
ATOM 725 C CA . LYS A 1 88 ? -5.596 9.234 -2.097 1.00 93.12 88 LYS A CA 1
ATOM 726 C C . LYS A 1 88 ? -7.046 9.706 -2.242 1.00 93.12 88 LYS A C 1
ATOM 728 O O . LYS A 1 88 ? -7.491 10.564 -1.489 1.00 93.12 88 LYS A O 1
ATOM 733 N N . MET A 1 89 ? -7.781 9.170 -3.214 1.00 95.50 89 MET A N 1
ATOM 734 C CA . MET A 1 89 ? -9.169 9.559 -3.470 1.00 95.50 89 MET A CA 1
ATOM 735 C C . MET A 1 89 ? -10.137 8.943 -2.449 1.00 95.50 89 MET A C 1
ATOM 737 O O . MET A 1 89 ? -10.981 9.647 -1.886 1.00 95.50 89 MET A O 1
ATOM 741 N N . PHE A 1 90 ? -10.003 7.640 -2.194 1.00 93.88 90 PHE A N 1
ATOM 742 C CA . PHE A 1 90 ? -10.963 6.861 -1.405 1.00 93.88 90 PHE A CA 1
ATOM 743 C C . PHE A 1 90 ? -10.493 6.532 0.016 1.00 93.88 90 PHE A C 1
ATOM 745 O O . PHE A 1 90 ? -11.326 6.249 0.872 1.00 93.88 90 PHE A O 1
ATOM 752 N N . GLY A 1 91 ? -9.189 6.577 0.286 1.00 90.75 91 GLY A N 1
ATOM 753 C CA . GLY A 1 91 ? -8.630 6.355 1.616 1.00 90.75 91 GLY A CA 1
ATOM 754 C C . GLY A 1 91 ? -8.834 7.555 2.537 1.00 90.75 91 GLY A C 1
ATOM 755 O O . GLY A 1 91 ? -8.915 8.703 2.090 1.00 90.75 91 GLY A O 1
ATOM 756 N N . ARG A 1 92 ? -8.934 7.282 3.838 1.00 90.88 92 ARG A N 1
ATOM 757 C CA . ARG A 1 92 ? -8.929 8.282 4.908 1.00 90.88 92 ARG A CA 1
ATOM 758 C C . ARG A 1 92 ? -8.035 7.773 6.025 1.00 90.88 92 ARG A C 1
ATOM 760 O O . ARG A 1 92 ? -8.204 6.636 6.463 1.00 90.88 92 ARG A O 1
ATOM 767 N N . ASP A 1 93 ? -7.105 8.613 6.453 1.00 88.12 93 ASP A N 1
ATOM 768 C CA . ASP A 1 93 ? -6.227 8.297 7.572 1.00 88.12 93 ASP A CA 1
ATOM 769 C C . ASP A 1 93 ? -7.015 8.398 8.881 1.00 88.12 93 ASP A C 1
ATOM 771 O O . ASP A 1 93 ? -7.823 9.311 9.068 1.00 88.12 93 ASP A O 1
ATOM 775 N N . ILE A 1 94 ? -6.794 7.436 9.775 1.00 84.31 94 ILE A N 1
ATOM 776 C CA . ILE A 1 94 ? -7.391 7.404 11.110 1.00 84.31 94 ILE A CA 1
ATOM 777 C C . ILE A 1 94 ? -6.254 7.559 12.109 1.00 84.31 94 ILE A C 1
ATOM 779 O O . ILE A 1 94 ? -5.296 6.785 12.087 1.00 84.31 94 ILE A O 1
ATOM 783 N N . LEU A 1 95 ? -6.380 8.561 12.971 1.00 80.12 95 LEU A N 1
ATOM 784 C CA . LEU A 1 95 ? -5.439 8.836 14.043 1.00 80.12 95 LEU A CA 1
ATOM 785 C C . LEU A 1 95 ? -6.077 8.402 15.365 1.00 80.12 95 LEU A C 1
ATOM 787 O O . LEU A 1 95 ? -7.110 8.947 15.748 1.00 80.12 95 LEU A O 1
ATOM 791 N N . ASP A 1 96 ? -5.490 7.404 16.018 1.00 80.12 96 ASP A N 1
ATOM 792 C CA . ASP A 1 96 ? -5.866 7.017 17.381 1.00 80.12 96 ASP A CA 1
ATOM 793 C C . ASP A 1 96 ? -5.120 7.905 18.385 1.00 80.12 96 ASP A C 1
ATOM 795 O O . ASP A 1 96 ? -4.012 8.344 18.083 1.00 80.12 96 ASP A O 1
ATOM 799 N N . GLU A 1 97 ? -5.725 8.202 19.536 1.00 83.19 97 GLU A N 1
ATOM 800 C CA . GLU A 1 97 ? -5.166 9.119 20.556 1.00 83.19 97 GLU A CA 1
ATOM 801 C C . GLU A 1 97 ? -4.681 10.459 19.966 1.00 83.19 97 GLU A C 1
ATOM 803 O O . GLU A 1 97 ? -3.573 10.944 20.204 1.00 83.19 97 GLU A O 1
ATOM 808 N N . SER A 1 98 ? -5.524 11.063 19.120 1.00 81.31 98 SER A N 1
ATOM 809 C CA . SER A 1 98 ? -5.195 12.302 18.407 1.00 81.31 98 SER A CA 1
ATOM 810 C C . SER A 1 98 ? -4.859 13.469 19.332 1.00 81.31 98 SER A C 1
ATOM 812 O O . SER A 1 98 ? -4.126 14.366 18.935 1.00 81.31 98 SER A O 1
ATOM 814 N N . ASP A 1 99 ? -5.407 13.479 20.542 1.00 82.31 99 ASP A N 1
ATOM 815 C CA . ASP A 1 99 ? -5.108 14.458 21.581 1.00 82.31 99 ASP A CA 1
ATOM 816 C C . ASP A 1 99 ? -3.670 14.335 22.090 1.00 82.31 99 ASP A C 1
ATOM 818 O O . ASP A 1 99 ? -3.026 15.364 22.263 1.00 82.31 99 ASP A O 1
ATOM 822 N N . GLU A 1 100 ? -3.136 13.119 22.244 1.00 85.62 100 GLU A N 1
ATOM 823 C CA . GLU A 1 100 ? -1.718 12.903 22.551 1.00 85.62 100 GLU A CA 1
ATOM 824 C C . GLU A 1 100 ? -0.833 13.200 21.329 1.00 85.62 100 GLU A C 1
ATOM 826 O O . GLU A 1 100 ? 0.164 13.921 21.434 1.00 85.62 100 GLU A O 1
ATOM 831 N N . ILE A 1 101 ? -1.201 12.682 20.151 1.00 79.88 101 ILE A N 1
ATOM 832 C CA . ILE A 1 101 ? -0.373 12.795 18.940 1.00 79.88 101 ILE A CA 1
ATOM 833 C C . ILE A 1 101 ? -0.288 14.239 18.430 1.00 79.88 101 ILE A C 1
ATOM 835 O O . ILE A 1 101 ? 0.771 14.666 17.966 1.00 79.88 101 ILE A O 1
ATOM 839 N N . LEU A 1 102 ? -1.383 14.997 18.501 1.00 84.81 102 LEU A N 1
ATOM 840 C CA . LEU A 1 102 ? -1.435 16.395 18.063 1.00 84.81 102 LEU A CA 1
ATOM 841 C C . LEU A 1 102 ? -1.148 17.377 19.206 1.00 84.81 102 LEU A C 1
ATOM 843 O O . LEU A 1 102 ? -1.243 18.590 19.000 1.00 84.81 102 LEU A O 1
ATOM 847 N N . HIS A 1 103 ? -0.786 16.887 20.398 1.00 87.31 103 HIS A N 1
ATOM 848 C CA . HIS A 1 103 ? -0.439 17.749 21.517 1.00 87.31 103 HIS A CA 1
ATOM 849 C C . HIS A 1 103 ? 0.788 18.601 21.175 1.00 87.31 103 HIS A C 1
ATOM 851 O O . HIS A 1 103 ? 1.874 18.090 20.888 1.00 87.31 103 HIS A O 1
ATOM 857 N N . VAL A 1 104 ? 0.650 19.923 21.276 1.00 81.56 104 VAL A N 1
ATOM 858 C CA . VAL A 1 104 ? 1.786 20.841 21.149 1.00 81.56 104 VAL A CA 1
ATOM 859 C C . VAL A 1 104 ? 2.695 20.639 22.360 1.00 81.56 104 VAL A C 1
ATOM 861 O O . VAL A 1 104 ? 2.336 20.981 23.485 1.00 81.56 104 VAL A O 1
ATOM 864 N N . LYS A 1 105 ? 3.868 20.036 22.155 1.00 73.00 105 LYS A N 1
ATOM 865 C CA . LYS A 1 105 ? 4.919 19.992 23.178 1.00 73.00 105 LYS A CA 1
ATOM 866 C C . LYS A 1 105 ? 5.626 21.349 23.173 1.00 73.00 105 LYS A C 1
ATOM 868 O O . LYS A 1 105 ? 6.347 21.645 22.223 1.00 73.00 105 LYS A O 1
ATOM 873 N N . TYR A 1 106 ? 5.342 22.170 24.182 1.00 56.50 106 TYR A N 1
ATOM 874 C CA . TYR A 1 106 ? 6.128 23.364 24.507 1.00 56.50 106 TYR A CA 1
ATOM 875 C C . TYR A 1 106 ? 7.401 22.975 25.257 1.00 56.50 106 TYR A C 1
ATOM 877 O O . TYR A 1 106 ? 7.330 22.018 26.064 1.00 56.50 106 TYR A O 1
#

Organism: NCBI:txid392030

Radius of gyration: 15.73 Å; chains: 1; bounding box: 31×33×43 Å

Sequence (106 aa):
MNYQSLRYKLGGLLNRRVLPFACRRDMNFTDVQIYKIFNRLQQGLSNHDVVLTSPEDILSFDLLTINKCRQNQFDVGRAMLSIQRWMKMFGRDILDESDEILHVKY

pLDDT: mean 86.79, std 11.05, range [50.75, 96.06]